Protein AF-A0A961HM55-F1 (afdb_monomer)

Nearest PDB structures (foldseek):
  9im6-assembly1_A  TM=5.031E-01  e=8.818E+00  Homo sapiens

Sequence (110 aa):
MLDRLAGEAIHERSFAVLVLTSLVAAGDTDRGAFERVAHWYPHEHDVQAYDAQLGWLHAVPHGADHLGTAAAAGLASPEEVLGILARRIAAPAEMWQQLEEARIGVAILE

pLDDT: mean 94.03, std 5.42, range [67.81, 98.38]

Mean predicted aligned error: 2.86 Å

Structure (mmCIF, N/CA/C/O backbone):
data_AF-A0A961HM55-F1
#
_entry.id   AF-A0A961HM55-F1
#
loop_
_atom_site.group_PDB
_atom_site.id
_atom_site.type_symbol
_atom_site.label_atom_id
_atom_site.label_alt_id
_atom_site.label_comp_id
_atom_site.label_asym_id
_atom_site.label_entity_id
_atom_site.label_seq_id
_atom_site.pdbx_PDB_ins_code
_atom_site.Cartn_x
_atom_site.Cartn_y
_atom_site.Cartn_z
_atom_site.occupancy
_atom_site.B_iso_or_equiv
_atom_site.auth_seq_id
_atom_site.auth_comp_id
_atom_site.auth_asym_id
_atom_site.auth_atom_id
_atom_site.pdbx_PDB_model_num
ATOM 1 N N . MET A 1 1 ? -11.461 -10.181 -5.155 1.00 85.12 1 MET A N 1
ATOM 2 C CA . MET A 1 1 ? -10.294 -9.270 -5.189 1.00 85.12 1 MET A CA 1
ATOM 3 C C . MET A 1 1 ? -9.049 -9.950 -4.661 1.00 85.12 1 MET A C 1
ATOM 5 O O . MET A 1 1 ? -8.069 -9.962 -5.381 1.00 85.12 1 MET A O 1
ATOM 9 N N . LEU A 1 2 ? -9.091 -10.595 -3.493 1.00 90.38 2 LEU A N 1
ATOM 10 C CA . LEU A 1 2 ? -7.916 -11.262 -2.914 1.00 90.38 2 LEU A CA 1
ATOM 11 C C . LEU A 1 2 ? -7.231 -12.290 -3.827 1.00 90.38 2 LEU A C 1
ATOM 13 O O . LEU A 1 2 ? -6.008 -12.331 -3.849 1.00 90.38 2 LEU A O 1
ATOM 17 N N . ASP A 1 3 ? -7.974 -13.060 -4.625 1.00 93.44 3 ASP A N 1
ATOM 18 C CA . ASP A 1 3 ? -7.365 -14.032 -5.552 1.00 93.44 3 ASP A CA 1
ATOM 19 C C . ASP A 1 3 ? -6.497 -13.367 -6.632 1.00 93.44 3 ASP A C 1
ATOM 21 O O . ASP A 1 3 ? -5.566 -13.979 -7.146 1.00 93.44 3 ASP A O 1
ATOM 25 N N . ARG A 1 4 ? -6.751 -12.086 -6.942 1.00 94.94 4 ARG A N 1
ATOM 26 C CA . ARG A 1 4 ? -5.949 -11.317 -7.903 1.00 94.94 4 ARG A CA 1
ATOM 27 C C . ARG A 1 4 ? -4.548 -11.016 -7.397 1.00 94.94 4 ARG A C 1
ATOM 29 O O . ARG A 1 4 ? -3.682 -10.790 -8.226 1.00 94.94 4 ARG A O 1
ATOM 36 N N . LEU A 1 5 ? -4.296 -11.084 -6.085 1.00 92.56 5 LEU A N 1
ATOM 37 C CA . LEU A 1 5 ? -2.941 -10.985 -5.525 1.00 92.56 5 LEU A CA 1
ATOM 38 C C . LEU A 1 5 ? -2.039 -12.152 -5.961 1.00 92.56 5 LEU A C 1
ATOM 40 O O . LEU A 1 5 ? -0.823 -12.034 -5.879 1.00 92.56 5 LEU A O 1
ATOM 44 N N . ALA A 1 6 ? -2.622 -13.254 -6.445 1.00 92.19 6 ALA A N 1
ATOM 45 C CA . ALA A 1 6 ? -1.902 -14.374 -7.048 1.00 92.19 6 ALA A CA 1
ATOM 46 C C . ALA A 1 6 ? -1.891 -14.328 -8.591 1.00 92.19 6 ALA A C 1
ATOM 48 O O . ALA A 1 6 ? -1.447 -15.286 -9.221 1.00 92.19 6 ALA A O 1
ATOM 49 N N . GLY A 1 7 ? -2.402 -13.254 -9.207 1.00 92.69 7 GLY A N 1
ATOM 50 C CA . GLY A 1 7 ? -2.385 -13.077 -10.660 1.00 92.69 7 GLY A CA 1
ATOM 51 C C . GLY A 1 7 ? -0.962 -12.914 -11.192 1.00 92.69 7 GLY A C 1
ATOM 52 O O . GLY A 1 7 ? -0.090 -12.413 -10.483 1.00 92.69 7 GLY A O 1
ATOM 53 N N . GLU A 1 8 ? -0.719 -13.317 -12.441 1.00 93.06 8 GLU A N 1
ATOM 54 C CA . GLU A 1 8 ? 0.616 -13.258 -13.060 1.00 93.06 8 GLU A CA 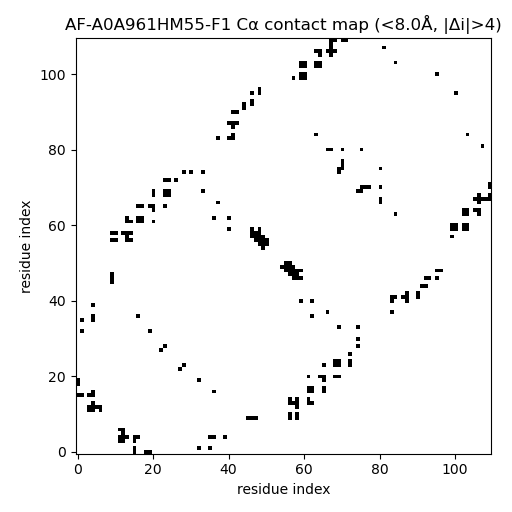1
ATOM 55 C C . GLU A 1 8 ? 1.052 -11.824 -13.377 1.00 93.06 8 GLU A C 1
ATOM 57 O O . GLU A 1 8 ? 2.212 -11.463 -13.174 1.00 93.06 8 GLU A O 1
ATOM 62 N N . ALA A 1 9 ? 0.120 -10.979 -13.819 1.00 94.31 9 ALA A N 1
ATOM 63 C CA . ALA A 1 9 ? 0.419 -9.612 -14.219 1.00 94.31 9 ALA A CA 1
ATOM 64 C C . ALA A 1 9 ? 0.323 -8.631 -13.042 1.00 94.31 9 ALA A C 1
ATOM 66 O O . ALA A 1 9 ? -0.639 -8.650 -12.269 1.00 94.31 9 ALA A O 1
ATOM 67 N N . ILE A 1 10 ? 1.285 -7.711 -12.944 1.00 94.19 10 ILE A N 1
ATOM 68 C CA . ILE A 1 10 ? 1.348 -6.735 -11.850 1.00 94.19 10 ILE A CA 1
ATOM 69 C C . ILE A 1 10 ? 0.122 -5.823 -11.766 1.00 94.19 10 ILE A C 1
ATOM 71 O O . ILE A 1 10 ? -0.312 -5.487 -10.667 1.00 94.19 10 ILE A O 1
ATOM 75 N N . HIS A 1 11 ? -0.507 -5.473 -12.891 1.00 95.25 11 HIS A N 1
ATOM 76 C CA . HIS A 1 11 ? -1.717 -4.650 -12.871 1.00 95.25 11 HIS A CA 1
ATOM 77 C C . HIS A 1 11 ? -2.875 -5.340 -12.128 1.00 95.25 11 HIS A C 1
ATOM 79 O O . HIS A 1 11 ? -3.646 -4.666 -11.449 1.00 95.25 11 HIS A O 1
ATOM 85 N N . GLU A 1 12 ? -2.982 -6.675 -12.188 1.00 96.38 12 GLU A N 1
ATOM 86 C CA . GLU A 1 12 ? -4.013 -7.411 -11.449 1.00 96.38 12 GLU A CA 1
ATOM 87 C C . GLU A 1 12 ? -3.806 -7.284 -9.941 1.00 96.38 12 GLU A C 1
ATOM 89 O O . GLU A 1 12 ? -4.754 -6.998 -9.205 1.00 96.38 12 GLU A O 1
ATOM 94 N N . ARG A 1 13 ? -2.559 -7.464 -9.492 1.00 96.62 13 ARG A N 1
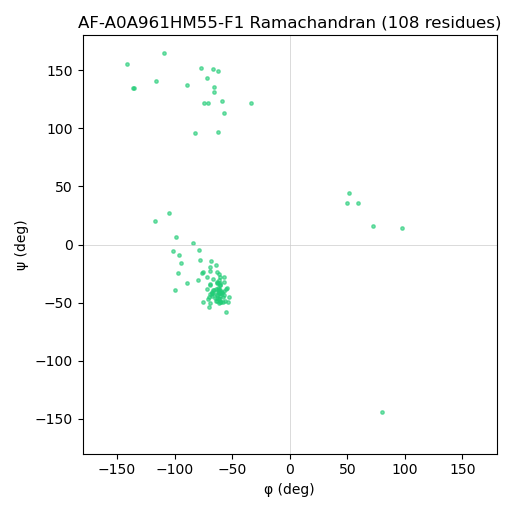ATOM 95 C CA . ARG A 1 13 ? -2.188 -7.393 -8.075 1.00 96.62 13 ARG A CA 1
ATOM 96 C C . ARG A 1 13 ? -2.307 -5.962 -7.560 1.00 96.62 13 ARG A C 1
ATOM 98 O O . ARG A 1 13 ? -2.998 -5.719 -6.575 1.00 96.62 13 ARG A O 1
ATOM 105 N N . SER A 1 14 ? -1.718 -5.009 -8.279 1.00 95.75 14 SER A N 1
ATOM 106 C CA . SER A 1 14 ? -1.714 -3.592 -7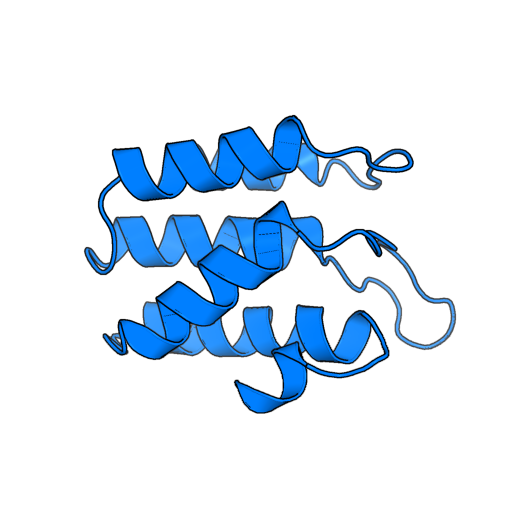.919 1.00 95.75 14 SER A CA 1
ATOM 107 C C . SER A 1 14 ? -3.126 -3.002 -7.829 1.00 95.75 14 SER A C 1
ATOM 109 O O . SER A 1 14 ? -3.488 -2.396 -6.819 1.00 95.75 14 SER A O 1
ATOM 111 N N . PHE A 1 15 ? -3.973 -3.216 -8.843 1.00 96.69 15 PHE A N 1
ATOM 112 C CA . PHE A 1 15 ? -5.334 -2.671 -8.826 1.00 96.69 15 PHE A CA 1
ATOM 113 C C . PHE A 1 15 ? -6.245 -3.384 -7.827 1.00 96.69 15 PHE A C 1
ATOM 115 O O . PHE A 1 15 ? -7.156 -2.760 -7.282 1.00 96.69 15 PHE A O 1
ATOM 122 N N . ALA A 1 16 ? -5.996 -4.661 -7.520 1.00 97.50 16 ALA A N 1
ATOM 123 C CA . ALA A 1 16 ? -6.693 -5.319 -6.422 1.00 97.50 16 ALA A CA 1
ATOM 124 C C . ALA A 1 16 ? -6.404 -4.627 -5.084 1.00 97.50 16 ALA A C 1
ATOM 126 O O . ALA A 1 16 ? -7.337 -4.411 -4.312 1.00 97.50 16 ALA A O 1
ATOM 127 N N . VAL A 1 17 ? -5.153 -4.231 -4.830 1.00 97.81 17 VAL A N 1
ATOM 128 C CA . VAL A 1 17 ? -4.786 -3.507 -3.605 1.00 97.81 17 VAL A CA 1
ATOM 129 C C . VAL A 1 17 ? -5.465 -2.144 -3.530 1.00 97.81 17 VAL A C 1
ATOM 131 O O . VAL A 1 17 ? -6.031 -1.833 -2.489 1.00 97.81 17 VAL A O 1
ATOM 134 N N . LEU A 1 18 ? -5.527 -1.384 -4.627 1.00 97.38 18 LEU A N 1
ATOM 135 C CA . LEU A 1 18 ? -6.278 -0.120 -4.677 1.00 97.38 18 LEU A CA 1
ATOM 136 C C . LEU A 1 18 ? -7.743 -0.287 -4.222 1.00 97.38 18 LEU A C 1
ATOM 138 O O . LEU A 1 18 ? -8.263 0.501 -3.425 1.00 97.38 18 LEU A O 1
ATOM 142 N N . VAL A 1 19 ? -8.414 -1.339 -4.703 1.00 97.69 19 VAL A N 1
ATOM 143 C CA . VAL A 1 19 ? -9.797 -1.643 -4.306 1.00 97.69 19 VAL A CA 1
ATOM 144 C C . VAL A 1 19 ? -9.869 -2.068 -2.837 1.00 97.69 19 VAL A C 1
ATOM 146 O O . VAL A 1 19 ? -10.752 -1.604 -2.121 1.00 97.69 19 VAL A O 1
ATOM 149 N N . LEU A 1 20 ? -8.941 -2.904 -2.360 1.00 98.12 20 LEU A N 1
ATOM 150 C CA . LEU A 1 20 ? -8.890 -3.331 -0.955 1.00 98.12 20 LEU A CA 1
ATOM 151 C C . LEU A 1 20 ? -8.659 -2.147 -0.003 1.00 98.12 20 LEU A C 1
ATOM 153 O O . LEU A 1 20 ? -9.305 -2.076 1.037 1.00 98.12 20 LEU A O 1
ATOM 157 N N . THR A 1 21 ? -7.813 -1.181 -0.368 1.00 98.31 21 THR 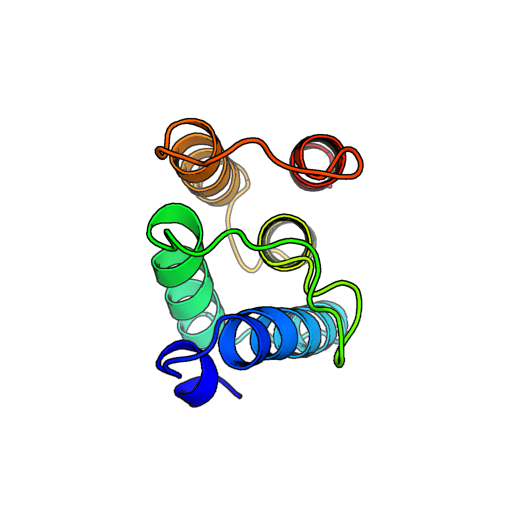A N 1
ATOM 158 C CA . THR A 1 21 ? -7.627 0.069 0.390 1.00 98.31 21 THR A CA 1
ATOM 159 C C . THR A 1 21 ? -8.934 0.841 0.525 1.00 98.31 21 THR A C 1
ATOM 161 O O . THR A 1 21 ? -9.266 1.307 1.611 1.00 98.31 21 THR A O 1
ATOM 164 N N . SER A 1 22 ? -9.723 0.910 -0.551 1.00 98.25 22 SER A N 1
ATOM 165 C CA . SER A 1 22 ? -11.036 1.568 -0.523 1.00 98.25 22 SER A CA 1
ATOM 166 C C . SER A 1 22 ? -12.015 0.877 0.437 1.00 98.25 22 SER A C 1
ATOM 168 O O . SER A 1 22 ? -12.838 1.549 1.054 1.00 98.25 22 SER A O 1
ATOM 170 N N . LEU A 1 23 ? -11.926 -0.450 0.589 1.00 98.12 23 LEU A N 1
ATOM 171 C CA . LEU A 1 23 ? -12.745 -1.202 1.545 1.00 98.12 23 LEU A CA 1
ATOM 172 C C . LEU A 1 23 ? -12.330 -0.920 2.992 1.00 98.12 23 LEU A C 1
ATOM 174 O O . LEU A 1 23 ? -13.195 -0.629 3.816 1.00 98.12 23 LEU A O 1
ATOM 178 N N . VAL A 1 24 ? -11.027 -0.925 3.292 1.00 98.12 24 VAL A N 1
ATOM 179 C CA . VAL A 1 24 ? -10.523 -0.577 4.635 1.00 98.12 24 VAL A CA 1
ATOM 180 C C . VAL A 1 24 ? -10.919 0.855 5.000 1.00 98.12 24 VAL A C 1
ATOM 182 O O . VAL A 1 24 ? -11.451 1.088 6.083 1.00 98.12 24 VAL A O 1
ATOM 185 N N . ALA A 1 25 ? -10.771 1.806 4.071 1.00 97.62 25 ALA A N 1
ATOM 186 C CA . ALA A 1 25 ? -11.212 3.189 4.266 1.00 97.62 25 ALA A CA 1
ATOM 187 C C . ALA A 1 25 ? -12.730 3.310 4.516 1.00 97.62 25 ALA A C 1
ATOM 189 O O . ALA A 1 25 ? -13.177 4.234 5.193 1.00 97.62 25 ALA A O 1
ATOM 190 N N . ALA A 1 26 ? -13.530 2.372 3.998 1.00 98.00 26 ALA A N 1
ATOM 191 C CA . ALA A 1 26 ? -14.968 2.284 4.246 1.00 98.00 26 ALA A CA 1
ATOM 192 C C . ALA A 1 26 ? -15.332 1.546 5.554 1.00 98.00 26 ALA A C 1
ATOM 194 O O . ALA A 1 26 ? -16.518 1.411 5.861 1.00 98.00 26 ALA A O 1
ATOM 195 N N . GLY A 1 27 ? -14.343 1.092 6.331 1.00 97.56 27 GLY A N 1
ATOM 196 C CA . GLY A 1 27 ? -14.527 0.423 7.621 1.00 97.56 27 GLY A CA 1
ATOM 197 C C . GLY A 1 27 ? -14.482 -1.105 7.569 1.00 97.56 27 GLY A C 1
ATOM 198 O O . GLY A 1 27 ? -14.898 -1.749 8.534 1.00 97.56 27 GLY A O 1
ATOM 199 N N . ASP A 1 28 ? -14.008 -1.702 6.472 1.00 97.38 28 ASP A N 1
ATOM 200 C CA . ASP A 1 28 ? -13.728 -3.139 6.437 1.00 97.38 28 ASP A CA 1
ATOM 201 C C . ASP A 1 28 ? -12.571 -3.479 7.393 1.00 97.38 28 ASP A C 1
ATOM 203 O O . ASP A 1 28 ? -11.523 -2.832 7.389 1.00 97.38 28 ASP A O 1
ATOM 207 N N . THR A 1 29 ? -12.777 -4.498 8.226 1.00 96.06 29 THR A N 1
ATOM 208 C CA . THR A 1 29 ? -11.829 -4.946 9.257 1.00 96.06 29 THR A CA 1
ATOM 209 C C . THR A 1 29 ? -11.336 -6.374 9.018 1.00 96.06 29 THR A C 1
ATOM 211 O O . THR A 1 29 ? -10.841 -7.024 9.941 1.00 96.06 29 THR A O 1
ATOM 214 N N . ASP A 1 30 ? -11.447 -6.888 7.786 1.00 97.19 30 ASP A N 1
ATOM 215 C CA . ASP A 1 30 ? -10.895 -8.195 7.418 1.00 97.19 30 ASP A CA 1
ATOM 216 C C . ASP A 1 30 ? -9.360 -8.226 7.559 1.00 97.19 30 ASP A C 1
ATOM 218 O O . ASP A 1 30 ? -8.586 -7.858 6.670 1.00 97.19 30 ASP A O 1
ATOM 222 N N . ARG A 1 31 ? -8.909 -8.737 8.705 1.00 96.81 31 ARG A N 1
ATOM 223 C CA . ARG A 1 31 ? -7.493 -8.925 9.018 1.00 96.81 31 ARG A CA 1
ATOM 224 C C . ARG A 1 31 ? -6.805 -9.923 8.081 1.00 96.81 31 ARG A C 1
ATOM 226 O O . ARG A 1 31 ? -5.632 -9.743 7.765 1.00 96.81 31 ARG A O 1
ATOM 233 N N . GLY A 1 32 ? -7.517 -10.940 7.599 1.00 97.69 32 GLY A N 1
ATOM 234 C CA . GLY A 1 32 ? -6.962 -11.919 6.665 1.00 97.69 32 GLY A CA 1
ATOM 235 C C . GLY A 1 32 ? -6.699 -11.312 5.286 1.00 97.69 32 GLY A C 1
ATOM 236 O O . GLY A 1 32 ? -5.712 -11.658 4.632 1.00 97.69 32 GLY A O 1
ATOM 237 N N . ALA A 1 33 ? -7.541 -10.370 4.854 1.00 97.12 33 ALA A N 1
ATOM 238 C CA . ALA A 1 33 ? -7.299 -9.576 3.654 1.00 97.12 33 ALA A CA 1
ATOM 239 C C . ALA A 1 33 ? -6.031 -8.719 3.793 1.00 97.12 33 ALA A C 1
ATOM 241 O O . ALA A 1 33 ? -5.164 -8.774 2.916 1.00 97.12 33 ALA A O 1
ATOM 242 N N . PHE A 1 34 ? -5.889 -8.003 4.916 1.00 98.12 34 PHE A N 1
ATOM 243 C CA . PHE A 1 34 ? -4.685 -7.225 5.230 1.00 98.12 34 PHE A CA 1
ATOM 244 C C . PHE A 1 34 ? -3.421 -8.093 5.203 1.00 98.12 34 PHE A C 1
ATOM 246 O O . PHE A 1 34 ? -2.450 -7.742 4.539 1.00 98.12 34 PHE A O 1
ATOM 253 N N . GLU A 1 35 ? -3.432 -9.257 5.856 1.00 98.31 35 GLU A N 1
ATOM 254 C CA . GLU A 1 35 ? -2.260 -10.141 5.936 1.00 98.31 35 GLU A CA 1
ATOM 255 C C . GLU A 1 35 ? -1.788 -10.626 4.561 1.00 98.31 35 GLU A C 1
ATOM 257 O O . GLU A 1 35 ? -0.585 -10.741 4.319 1.00 98.31 35 GLU A O 1
ATOM 262 N N . ARG A 1 36 ? -2.712 -10.849 3.620 1.00 97.88 36 ARG A N 1
ATOM 263 C CA . ARG A 1 36 ? -2.356 -11.197 2.237 1.00 97.88 36 ARG A CA 1
ATOM 264 C C . ARG A 1 36 ? -1.670 -10.041 1.514 1.00 97.88 36 ARG A C 1
ATOM 266 O O . ARG A 1 36 ? -0.683 -10.278 0.819 1.00 97.88 36 ARG A O 1
ATOM 273 N N . VAL A 1 37 ? -2.145 -8.806 1.693 1.00 98.00 37 VAL A N 1
ATOM 274 C CA . VAL A 1 37 ? -1.493 -7.616 1.117 1.00 98.00 37 VAL A CA 1
ATOM 275 C C . VAL A 1 37 ? -0.134 -7.372 1.778 1.00 98.00 37 VAL A C 1
ATOM 277 O O . VAL A 1 37 ? 0.857 -7.163 1.081 1.00 98.00 37 VAL A O 1
ATOM 280 N N . ALA A 1 38 ? -0.058 -7.478 3.105 1.00 97.75 38 ALA A N 1
ATOM 281 C CA . ALA A 1 38 ? 1.165 -7.339 3.893 1.00 97.75 38 ALA A CA 1
ATOM 282 C C . ALA A 1 38 ? 2.225 -8.397 3.549 1.00 97.75 38 ALA A C 1
ATOM 284 O O . ALA A 1 38 ? 3.423 -8.128 3.650 1.00 97.75 38 ALA A O 1
ATOM 285 N N . HIS A 1 39 ? 1.798 -9.592 3.135 1.00 96.94 39 HIS A N 1
ATOM 286 C CA . HIS A 1 39 ? 2.686 -10.620 2.609 1.00 96.94 39 HIS A CA 1
ATOM 287 C C . HIS A 1 39 ? 3.145 -10.299 1.184 1.00 96.94 39 HIS A C 1
ATOM 289 O O . HIS A 1 39 ? 4.344 -10.331 0.918 1.00 96.94 39 HIS A O 1
ATOM 295 N N . TRP A 1 40 ? 2.217 -9.965 0.284 1.00 96.31 40 TRP A N 1
ATOM 296 C CA . TRP A 1 40 ? 2.517 -9.643 -1.113 1.00 96.31 40 TRP A CA 1
ATOM 297 C C . TRP A 1 40 ? 3.490 -8.468 -1.238 1.00 96.31 40 TRP A C 1
ATOM 299 O O . TRP A 1 40 ? 4.507 -8.574 -1.920 1.00 96.31 40 TRP A O 1
ATOM 309 N N . TYR A 1 41 ? 3.210 -7.366 -0.542 1.00 96.00 41 TYR A N 1
ATOM 310 C CA . TYR A 1 41 ? 3.878 -6.094 -0.776 1.00 96.00 41 TYR A CA 1
ATOM 311 C C . TYR A 1 41 ? 5.410 -6.172 -0.670 1.00 96.00 41 TYR A C 1
ATOM 313 O O . TYR A 1 41 ? 6.067 -5.907 -1.663 1.00 96.00 41 TYR A O 1
ATOM 321 N N . PRO A 1 42 ? 6.045 -6.588 0.437 1.00 95.50 42 PRO A N 1
ATOM 322 C CA . PRO A 1 42 ? 7.507 -6.622 0.505 1.00 95.50 42 PRO A CA 1
ATOM 323 C C . PRO A 1 42 ? 8.160 -7.687 -0.399 1.00 95.50 42 PRO A C 1
ATOM 325 O O . PRO A 1 42 ? 9.369 -7.618 -0.599 1.00 95.50 42 PRO A O 1
ATOM 328 N N . HIS A 1 43 ? 7.401 -8.660 -0.924 1.00 94.12 43 HIS A N 1
ATOM 329 C CA . HIS A 1 43 ? 7.911 -9.750 -1.773 1.00 94.12 43 HIS A CA 1
ATOM 330 C C . HIS A 1 43 ? 7.646 -9.542 -3.270 1.00 94.12 43 HIS A C 1
ATOM 332 O O . HIS A 1 43 ? 8.092 -10.340 -4.089 1.00 94.12 43 HIS A O 1
ATOM 338 N N . GLU A 1 44 ? 6.913 -8.498 -3.644 1.00 93.25 44 GLU A N 1
ATOM 339 C CA . GLU A 1 44 ? 6.658 -8.182 -5.044 1.00 93.25 44 GLU A CA 1
ATOM 340 C C . GLU A 1 44 ? 7.932 -7.660 -5.715 1.00 93.25 44 GLU A C 1
ATOM 342 O O . GLU A 1 44 ? 8.477 -6.634 -5.303 1.00 93.25 44 GLU A O 1
ATOM 347 N N . HIS A 1 45 ? 8.372 -8.337 -6.771 1.00 90.31 45 HIS A N 1
ATOM 348 C CA . HIS A 1 45 ? 9.557 -7.963 -7.542 1.00 90.31 45 HIS A CA 1
ATOM 349 C C . HIS A 1 45 ? 9.216 -7.163 -8.802 1.00 90.31 45 HIS A C 1
ATOM 351 O O . HIS A 1 45 ? 10.051 -6.402 -9.286 1.00 90.31 45 HIS A O 1
ATOM 357 N N . ASP A 1 46 ? 8.000 -7.317 -9.321 1.00 91.00 46 ASP A N 1
ATOM 358 C CA . ASP A 1 46 ? 7.498 -6.530 -10.435 1.00 91.00 46 ASP A CA 1
ATOM 359 C C . ASP A 1 46 ? 6.980 -5.188 -9.908 1.00 91.00 46 ASP A C 1
ATOM 361 O O . ASP A 1 46 ? 5.866 -5.060 -9.400 1.00 91.00 46 ASP A O 1
ATOM 365 N N . VAL A 1 47 ? 7.848 -4.183 -9.981 1.00 87.88 47 VAL A N 1
ATOM 366 C CA . VAL A 1 47 ? 7.561 -2.803 -9.571 1.00 87.88 47 VAL A CA 1
ATOM 367 C C . VAL A 1 47 ? 7.342 -1.893 -10.780 1.00 87.88 47 VAL A C 1
ATOM 369 O O . VAL A 1 47 ? 7.586 -0.691 -10.705 1.00 87.88 47 VAL A O 1
ATOM 372 N N . GLN A 1 48 ? 6.894 -2.447 -11.914 1.00 88.00 48 GLN A N 1
ATOM 373 C CA . GLN A 1 48 ? 6.605 -1.658 -13.106 1.00 88.00 48 GLN A CA 1
ATOM 374 C C . GLN A 1 48 ? 5.564 -0.571 -12.790 1.00 88.00 48 GLN A C 1
ATOM 376 O O . GLN A 1 48 ? 4.398 -0.849 -12.512 1.00 88.00 48 GLN A O 1
ATOM 381 N N . ALA A 1 49 ? 5.991 0.690 -12.858 1.00 86.94 49 ALA A N 1
ATOM 382 C CA . ALA A 1 49 ? 5.138 1.831 -12.539 1.00 86.94 49 ALA A CA 1
ATOM 383 C C . ALA A 1 49 ? 4.184 2.198 -13.687 1.00 86.94 49 ALA A C 1
ATOM 385 O O . ALA A 1 49 ? 3.082 2.680 -13.430 1.00 86.94 49 ALA A O 1
ATOM 386 N N . TYR A 1 50 ? 4.581 1.964 -14.943 1.00 91.00 50 TYR A N 1
ATOM 387 C CA . TYR A 1 50 ? 3.832 2.370 -16.134 1.00 91.00 50 TYR A CA 1
ATOM 388 C C . TYR A 1 50 ? 3.758 1.255 -17.177 1.00 91.00 50 TYR A C 1
ATOM 390 O O . TYR A 1 50 ? 4.769 0.650 -17.532 1.00 91.00 50 TYR A O 1
ATOM 398 N N . ASP A 1 51 ? 2.566 1.049 -17.719 1.00 92.81 51 ASP A N 1
ATOM 399 C CA . ASP A 1 51 ? 2.283 0.222 -18.883 1.00 92.81 51 ASP A CA 1
ATOM 400 C C . ASP A 1 51 ? 1.732 1.091 -20.024 1.00 92.81 51 ASP A C 1
ATOM 402 O O . ASP A 1 51 ? 0.941 2.009 -19.810 1.00 92.81 51 ASP A O 1
ATOM 406 N N . ALA A 1 52 ? 2.138 0.809 -21.261 1.00 93.75 52 ALA A N 1
ATOM 407 C CA . ALA A 1 52 ? 1.786 1.644 -22.411 1.00 93.75 52 ALA A CA 1
ATOM 408 C C . ALA A 1 52 ? 0.295 1.587 -22.796 1.00 93.75 52 ALA A C 1
ATOM 410 O O . ALA A 1 52 ? -0.197 2.501 -23.457 1.00 93.75 52 ALA A O 1
ATOM 411 N N . GLN A 1 53 ? -0.419 0.523 -22.422 1.00 95.56 53 GLN A N 1
ATOM 412 C CA . GLN A 1 53 ? -1.844 0.350 -22.708 1.00 95.56 53 GLN A CA 1
ATOM 413 C C . GLN A 1 53 ? -2.714 0.719 -21.505 1.00 95.56 53 GLN A C 1
ATOM 415 O O . GLN A 1 53 ? -3.774 1.319 -21.677 1.00 95.56 53 GLN A O 1
ATOM 420 N N . LEU A 1 54 ? -2.271 0.361 -20.300 1.00 94.81 54 LEU A N 1
ATOM 421 C CA . LEU A 1 54 ? -3.027 0.523 -19.057 1.00 94.81 54 LEU A CA 1
ATOM 422 C C . LEU A 1 54 ? -2.692 1.821 -18.312 1.00 94.81 54 LEU A C 1
ATOM 424 O O . LEU A 1 54 ? -3.460 2.252 -17.454 1.00 94.81 54 LEU A O 1
ATOM 428 N N . GLY A 1 55 ? -1.579 2.470 -18.650 1.00 93.12 55 GLY A N 1
ATOM 429 C CA . GLY A 1 55 ? -1.102 3.667 -17.976 1.00 93.12 55 GLY A CA 1
ATOM 430 C C . GLY A 1 55 ? -0.371 3.347 -16.675 1.00 93.12 55 GLY A C 1
ATOM 431 O O . GLY A 1 55 ? 0.367 2.369 -16.578 1.00 93.12 55 GLY A O 1
ATOM 432 N N . TRP A 1 56 ? -0.540 4.203 -15.670 1.00 92.69 56 TRP A N 1
ATOM 433 C CA . TRP A 1 56 ? 0.156 4.044 -14.398 1.00 92.69 56 TRP A CA 1
ATOM 434 C C . TRP A 1 56 ? -0.434 2.906 -13.566 1.00 92.69 56 TRP A C 1
ATOM 436 O O . TRP A 1 56 ? -1.615 2.912 -13.220 1.00 92.69 56 TRP A O 1
ATOM 446 N N . LEU A 1 57 ? 0.412 1.936 -13.234 1.00 93.81 57 LEU A N 1
ATOM 447 C CA . LEU A 1 57 ? 0.050 0.762 -12.451 1.00 93.81 57 LEU A CA 1
ATOM 448 C C . LEU A 1 57 ? 0.228 0.998 -10.955 1.00 93.81 57 LEU A C 1
ATOM 450 O O . LEU A 1 57 ? -0.540 0.441 -10.177 1.00 93.81 57 LEU A O 1
ATOM 454 N N . HIS A 1 58 ? 1.218 1.805 -10.560 1.00 92.50 58 HIS A N 1
ATOM 455 C CA . HIS A 1 58 ? 1.431 2.256 -9.180 1.00 92.50 58 HIS A CA 1
ATOM 456 C C . HIS A 1 58 ? 1.460 1.138 -8.125 1.00 92.50 58 HIS A C 1
ATOM 458 O O . HIS A 1 58 ? 0.887 1.262 -7.041 1.00 92.50 58 HIS A O 1
ATOM 464 N N . ALA A 1 59 ? 2.166 0.044 -8.421 1.00 92.69 59 ALA A N 1
ATOM 465 C CA . ALA A 1 59 ? 2.289 -1.092 -7.507 1.00 92.69 59 ALA A CA 1
ATOM 466 C C . ALA A 1 59 ? 2.865 -0.706 -6.135 1.00 92.69 59 ALA A C 1
ATOM 468 O O . ALA A 1 59 ? 2.393 -1.191 -5.103 1.00 92.69 59 ALA A O 1
ATOM 469 N N . VAL A 1 60 ? 3.864 0.183 -6.112 1.00 94.50 60 VAL A N 1
ATOM 470 C CA . VAL A 1 60 ? 4.462 0.675 -4.866 1.00 94.50 60 VAL A CA 1
ATOM 471 C C . VAL A 1 60 ? 3.482 1.592 -4.110 1.00 94.50 60 VAL A C 1
ATOM 473 O O . VAL A 1 60 ? 3.157 1.262 -2.967 1.00 94.50 60 VAL A O 1
ATOM 476 N N . PRO A 1 61 ? 2.918 2.662 -4.714 1.00 95.94 61 PRO A N 1
ATOM 477 C CA . PRO A 1 61 ? 1.921 3.504 -4.057 1.00 95.94 61 PRO A CA 1
ATOM 478 C C . PRO A 1 61 ? 0.722 2.757 -3.494 1.00 95.94 61 PRO A C 1
ATOM 480 O O . PRO A 1 61 ? 0.398 2.957 -2.331 1.00 95.94 61 PRO A O 1
ATOM 483 N N . HIS A 1 62 ? 0.078 1.877 -4.268 1.00 96.81 62 HIS A N 1
ATOM 484 C CA . HIS A 1 62 ? -1.145 1.222 -3.802 1.00 96.81 62 HIS A CA 1
ATOM 485 C C . HIS A 1 62 ? -0.896 0.373 -2.554 1.00 96.81 62 HIS A C 1
ATOM 487 O O . HIS A 1 62 ? -1.703 0.390 -1.627 1.00 96.81 62 HIS A O 1
ATOM 493 N N . GLY A 1 63 ? 0.235 -0.336 -2.498 1.00 96.75 63 GLY A N 1
ATOM 494 C CA . GLY A 1 63 ? 0.617 -1.085 -1.305 1.00 96.75 63 GLY A CA 1
ATOM 495 C C . GLY A 1 63 ? 0.965 -0.191 -0.116 1.00 96.75 63 GLY A C 1
ATOM 496 O O . GLY A 1 63 ? 0.534 -0.489 0.995 1.00 96.75 63 GLY A O 1
ATOM 497 N N . ALA A 1 64 ? 1.685 0.915 -0.331 1.00 97.44 64 ALA A N 1
ATOM 49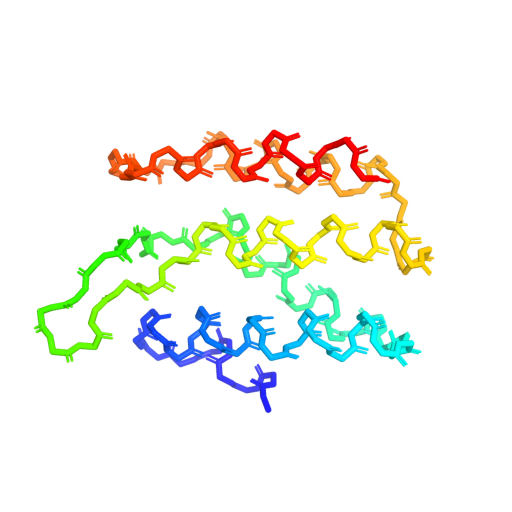8 C CA . ALA A 1 64 ? 1.970 1.882 0.730 1.00 97.44 64 ALA A CA 1
ATOM 499 C C . ALA A 1 64 ? 0.678 2.480 1.307 1.00 97.44 64 ALA A C 1
ATOM 501 O O . ALA A 1 64 ? 0.474 2.456 2.520 1.00 97.44 64 ALA A O 1
ATOM 502 N N . ASP A 1 65 ? -0.219 2.931 0.432 1.00 98.00 65 ASP A N 1
ATOM 503 C CA . ASP A 1 65 ? -1.503 3.526 0.796 1.00 98.00 65 ASP A CA 1
ATOM 504 C C . ASP A 1 65 ? -2.373 2.543 1.582 1.00 98.00 65 ASP A C 1
ATOM 506 O O . ASP A 1 65 ? -2.965 2.914 2.592 1.00 98.00 65 ASP A O 1
ATOM 510 N N . HIS A 1 66 ? -2.407 1.271 1.166 1.00 98.25 66 HIS A N 1
ATOM 511 C CA . HIS A 1 66 ? -3.128 0.230 1.895 1.00 98.25 66 HIS A CA 1
ATOM 512 C C . HIS A 1 66 ? -2.644 0.095 3.339 1.00 98.25 66 HIS A C 1
ATOM 514 O O . HIS A 1 66 ? -3.453 -0.008 4.259 1.00 98.25 66 HIS A O 1
ATOM 520 N N . LEU A 1 67 ? -1.324 0.093 3.540 1.00 98.38 67 LEU A N 1
ATOM 521 C CA . LEU A 1 67 ? -0.725 -0.066 4.860 1.00 98.38 67 LEU A CA 1
ATOM 522 C C . LEU A 1 67 ? -0.966 1.161 5.749 1.00 98.38 67 LEU A C 1
ATOM 524 O O . LEU A 1 67 ? -1.323 0.981 6.911 1.00 98.38 67 LEU A O 1
ATOM 528 N N . GLY A 1 68 ? -0.835 2.376 5.205 1.00 97.94 68 GLY A N 1
ATOM 529 C CA . GLY A 1 68 ? -1.169 3.613 5.924 1.00 97.94 68 GLY A CA 1
ATOM 530 C C . GLY A 1 68 ? -2.643 3.648 6.333 1.00 97.94 68 GLY A C 1
ATOM 531 O O . GLY A 1 68 ? -2.964 3.775 7.512 1.00 97.94 68 GLY A O 1
ATOM 532 N N . THR A 1 69 ? -3.544 3.359 5.388 1.00 97.94 69 THR A N 1
ATOM 533 C CA . THR A 1 69 ? -4.988 3.288 5.659 1.00 97.94 69 THR A CA 1
ATOM 534 C C . THR A 1 69 ? -5.324 2.217 6.706 1.00 97.94 69 THR A C 1
ATOM 536 O O . THR A 1 69 ? -6.168 2.445 7.571 1.00 97.94 69 THR A O 1
ATOM 539 N N . ALA A 1 70 ? -4.661 1.055 6.676 1.00 98.00 70 ALA A N 1
ATOM 540 C CA . ALA A 1 70 ? -4.856 0.004 7.675 1.00 98.00 70 ALA A CA 1
ATOM 541 C C . ALA A 1 70 ? -4.381 0.418 9.079 1.00 98.00 70 ALA A C 1
ATOM 543 O O . ALA A 1 70 ? -5.060 0.098 10.057 1.00 98.00 70 ALA A O 1
ATOM 544 N N . ALA A 1 71 ? -3.259 1.138 9.195 1.00 97.31 71 ALA A N 1
ATOM 545 C CA . ALA A 1 71 ? -2.809 1.702 10.470 1.00 97.31 71 ALA A CA 1
ATOM 546 C C . ALA A 1 71 ? -3.796 2.753 10.994 1.00 97.31 71 ALA A C 1
ATOM 548 O O . ALA A 1 71 ? -4.251 2.650 12.135 1.00 97.31 71 ALA A O 1
ATOM 549 N N . ALA A 1 72 ? -4.201 3.702 10.145 1.00 96.50 72 ALA A N 1
ATOM 550 C CA . ALA A 1 72 ? -5.149 4.757 10.496 1.00 96.50 72 ALA A CA 1
ATOM 551 C C . ALA A 1 72 ? -6.519 4.203 10.931 1.00 96.50 72 ALA A C 1
ATOM 553 O O . ALA A 1 72 ? -7.158 4.738 11.838 1.00 96.50 72 ALA A O 1
ATOM 554 N N . ALA A 1 73 ? -6.961 3.096 10.327 1.00 96.19 73 ALA A N 1
ATOM 555 C CA . ALA A 1 73 ? -8.191 2.394 10.696 1.00 96.19 73 ALA A CA 1
ATOM 556 C C . ALA A 1 73 ? -8.052 1.498 11.947 1.00 96.19 73 ALA A C 1
ATOM 558 O O . ALA A 1 73 ? -9.039 0.912 12.394 1.00 96.19 73 ALA A O 1
ATOM 559 N N . GLY A 1 74 ? -6.848 1.354 12.514 1.00 96.31 74 GLY A N 1
ATOM 560 C CA . GLY A 1 74 ? -6.575 0.468 13.650 1.00 96.31 74 GLY A CA 1
ATOM 561 C C . GLY A 1 74 ? -6.592 -1.029 13.309 1.00 96.31 74 GLY A C 1
ATOM 562 O O . GLY A 1 74 ? -6.664 -1.860 14.215 1.00 96.31 74 GLY A O 1
ATOM 563 N N . LEU A 1 75 ? -6.528 -1.390 12.023 1.00 97.44 75 LEU A N 1
ATOM 564 C CA . LEU A 1 75 ? -6.491 -2.779 11.547 1.00 97.44 75 LEU A CA 1
ATOM 565 C C . LEU A 1 75 ? -5.111 -3.431 11.752 1.00 97.44 75 LEU A C 1
ATOM 567 O O . LEU A 1 75 ? -5.001 -4.657 11.853 1.00 97.44 75 LEU A O 1
ATOM 571 N N . ALA A 1 76 ? -4.058 -2.616 11.830 1.00 97.56 76 ALA A N 1
ATOM 572 C CA . ALA A 1 76 ? -2.686 -3.022 12.116 1.00 97.56 76 ALA A CA 1
ATOM 573 C C . ALA A 1 76 ? -1.992 -2.000 13.022 1.00 97.56 76 ALA A C 1
ATOM 575 O O . ALA A 1 76 ? -2.379 -0.833 13.058 1.0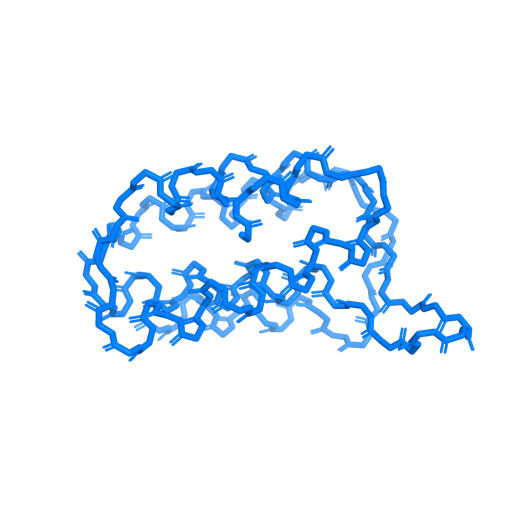0 97.56 76 ALA A O 1
ATOM 576 N N . SER A 1 77 ? -0.966 -2.433 13.762 1.00 97.31 77 SER A N 1
ATOM 577 C CA . SER A 1 77 ? -0.196 -1.500 14.590 1.00 97.31 77 SER A CA 1
ATOM 578 C C . SER A 1 77 ? 0.775 -0.678 13.728 1.00 97.31 77 SER A C 1
ATOM 580 O O . SER A 1 77 ? 1.257 -1.180 12.704 1.00 97.31 77 SER A O 1
ATOM 582 N N . PRO A 1 78 ? 1.128 0.554 14.140 1.00 96.19 78 PRO A N 1
ATOM 583 C CA . PRO A 1 78 ? 2.132 1.350 13.436 1.00 96.19 78 PRO A CA 1
ATOM 584 C C . PRO A 1 78 ? 3.479 0.628 13.283 1.00 96.19 78 PRO A C 1
ATOM 586 O O . PRO A 1 78 ? 4.114 0.713 12.236 1.00 96.19 78 PRO A O 1
ATOM 589 N N . GLU A 1 79 ? 3.916 -0.130 14.293 1.00 97.56 79 GLU A N 1
ATOM 590 C CA . GLU A 1 79 ? 5.169 -0.893 14.251 1.00 97.56 79 GLU A CA 1
ATOM 591 C C . GLU A 1 79 ? 5.124 -2.030 13.225 1.00 97.56 79 GLU A C 1
ATOM 593 O O . GLU A 1 79 ? 6.114 -2.282 12.531 1.00 97.56 79 GLU A O 1
ATOM 598 N N . GLU A 1 80 ? 3.980 -2.710 13.114 1.00 97.81 80 GLU A N 1
ATOM 599 C CA . GLU A 1 80 ? 3.760 -3.739 12.102 1.00 97.81 80 GLU A CA 1
ATOM 600 C C . GLU A 1 80 ? 3.868 -3.142 10.694 1.00 97.81 80 GLU A C 1
ATOM 602 O O . GLU 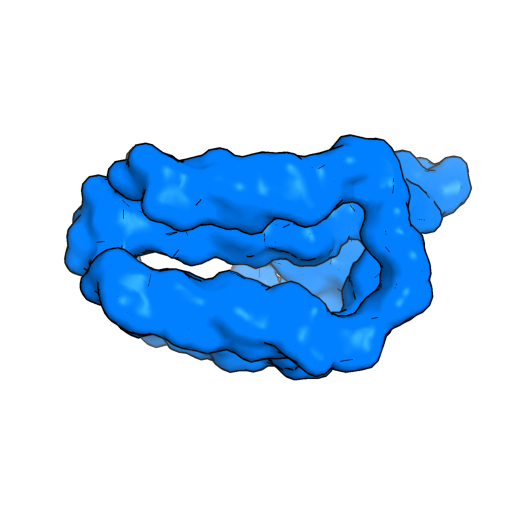A 1 80 ? 4.640 -3.640 9.865 1.00 97.81 80 GLU A O 1
ATOM 607 N N . VAL A 1 81 ? 3.149 -2.045 10.448 1.00 98.06 81 VAL A N 1
ATOM 608 C CA . VAL A 1 81 ? 3.152 -1.338 9.162 1.00 98.06 81 VAL A CA 1
ATOM 609 C C . VAL A 1 81 ? 4.544 -0.814 8.822 1.00 98.06 81 VAL A C 1
ATOM 611 O O . VAL A 1 81 ? 5.045 -1.085 7.727 1.00 98.06 81 VAL A O 1
ATOM 614 N N . LEU A 1 82 ? 5.225 -0.163 9.767 1.00 97.94 82 LEU A N 1
ATOM 615 C CA . LEU A 1 82 ? 6.584 0.337 9.569 1.00 97.94 82 LEU A CA 1
ATOM 616 C C . LEU A 1 82 ? 7.555 -0.796 9.216 1.00 97.94 82 LEU A C 1
ATOM 618 O O . LEU A 1 82 ? 8.385 -0.645 8.320 1.00 97.94 82 LEU A O 1
ATOM 622 N N . GLY A 1 83 ? 7.429 -1.955 9.868 1.00 98.25 83 GLY A N 1
ATOM 623 C CA . GLY A 1 83 ? 8.234 -3.132 9.554 1.00 98.25 83 GLY A CA 1
ATOM 624 C C . GLY A 1 83 ? 8.012 -3.653 8.130 1.00 98.25 83 GLY A C 1
ATOM 625 O O . GLY A 1 83 ? 8.964 -4.091 7.480 1.00 98.25 83 GLY A O 1
ATOM 626 N N . ILE A 1 84 ? 6.778 -3.601 7.622 1.00 98.38 84 ILE A N 1
ATOM 627 C CA . ILE A 1 84 ? 6.451 -4.006 6.247 1.00 98.38 84 ILE A CA 1
ATOM 628 C C . ILE A 1 84 ? 7.005 -2.990 5.238 1.00 98.38 84 ILE A C 1
ATOM 630 O O . ILE A 1 84 ? 7.673 -3.387 4.279 1.00 98.38 84 ILE A O 1
ATOM 634 N N . LEU A 1 85 ? 6.790 -1.692 5.471 1.00 97.31 85 LEU A N 1
ATOM 635 C CA . LEU A 1 85 ? 7.299 -0.614 4.616 1.00 97.31 85 LEU A CA 1
ATOM 636 C C . LEU A 1 85 ? 8.833 -0.627 4.548 1.00 97.31 85 LEU A C 1
ATOM 638 O O . LEU A 1 85 ? 9.406 -0.529 3.463 1.00 97.31 85 LEU A O 1
ATOM 642 N N . ALA A 1 86 ? 9.507 -0.844 5.680 1.00 96.94 86 ALA A N 1
ATOM 643 C CA . ALA A 1 86 ? 10.961 -0.972 5.733 1.00 96.94 86 ALA A CA 1
ATOM 644 C C . ALA A 1 86 ? 11.472 -2.157 4.899 1.00 96.94 86 ALA A C 1
ATOM 646 O O . ALA A 1 86 ? 12.464 -2.022 4.183 1.00 96.94 86 ALA A O 1
ATOM 647 N N . ARG A 1 87 ? 10.779 -3.307 4.931 1.00 96.88 87 ARG A N 1
ATOM 648 C CA . ARG A 1 87 ? 11.123 -4.458 4.079 1.00 96.88 87 ARG A CA 1
ATOM 649 C C . ARG A 1 87 ? 10.953 -4.149 2.593 1.00 96.88 87 ARG A C 1
ATOM 651 O O . ARG A 1 87 ? 11.807 -4.557 1.818 1.00 96.88 87 ARG A O 1
ATOM 658 N N . ARG A 1 88 ? 9.915 -3.400 2.200 1.00 94.94 88 ARG A N 1
ATOM 659 C CA . ARG A 1 88 ? 9.757 -2.932 0.812 1.00 94.94 88 ARG A CA 1
ATOM 660 C C . ARG A 1 88 ? 10.914 -2.029 0.385 1.00 94.94 88 ARG A C 1
ATOM 662 O O . ARG A 1 88 ? 11.441 -2.225 -0.702 1.00 94.94 88 ARG A O 1
ATOM 669 N N . ILE A 1 89 ? 11.302 -1.062 1.218 1.00 93.31 89 ILE A N 1
ATOM 670 C CA . ILE A 1 89 ? 12.423 -0.153 0.918 1.00 93.31 89 ILE A CA 1
ATOM 671 C C . ILE A 1 89 ? 13.736 -0.930 0.765 1.00 93.31 89 ILE A C 1
ATOM 673 O O . ILE A 1 89 ? 14.552 -0.605 -0.090 1.00 93.31 89 ILE A O 1
ATOM 677 N N . ALA A 1 90 ? 13.940 -1.957 1.590 1.00 93.00 90 ALA A N 1
ATOM 678 C CA . ALA A 1 90 ? 15.135 -2.792 1.543 1.00 93.00 90 ALA A CA 1
ATOM 679 C C . ALA A 1 90 ? 15.123 -3.838 0.410 1.00 93.00 90 ALA A C 1
ATOM 681 O O . ALA A 1 90 ? 16.161 -4.449 0.145 1.00 93.00 90 ALA A O 1
ATOM 682 N N . ALA A 1 91 ? 13.976 -4.085 -0.229 1.00 89.94 91 ALA A N 1
ATOM 683 C CA . ALA A 1 91 ? 13.861 -5.069 -1.295 1.00 89.94 91 ALA A CA 1
ATOM 684 C C . ALA A 1 91 ? 14.558 -4.568 -2.575 1.00 89.94 91 ALA A C 1
ATOM 686 O O . ALA A 1 91 ? 14.479 -3.379 -2.892 1.00 89.94 91 ALA A O 1
ATOM 687 N N . PRO A 1 92 ? 15.217 -5.454 -3.347 1.00 81.31 92 PRO A N 1
ATOM 688 C CA . PRO A 1 92 ? 15.760 -5.085 -4.646 1.00 81.31 92 PRO A CA 1
ATOM 689 C C . PRO A 1 92 ? 14.644 -4.578 -5.559 1.00 81.31 92 PRO A C 1
ATOM 691 O O . PRO A 1 92 ? 13.674 -5.292 -5.810 1.00 81.31 92 PRO A O 1
ATOM 694 N N . ALA A 1 93 ? 14.803 -3.362 -6.064 1.00 73.56 93 ALA A N 1
ATOM 695 C CA . ALA A 1 93 ? 13.895 -2.765 -7.024 1.00 73.56 93 ALA A CA 1
ATOM 696 C C . ALA A 1 93 ? 14.709 -2.088 -8.124 1.00 73.56 93 ALA A C 1
ATOM 698 O O . ALA A 1 93 ? 15.675 -1.370 -7.849 1.00 73.56 93 ALA A O 1
ATOM 699 N N . GLU A 1 94 ? 14.308 -2.306 -9.374 1.00 67.81 94 GLU A N 1
ATOM 700 C CA . GLU A 1 94 ? 14.685 -1.383 -10.435 1.00 67.81 94 GLU A CA 1
ATOM 701 C C . GLU A 1 94 ? 13.999 -0.041 -10.137 1.00 67.81 94 GLU A C 1
ATOM 703 O O . GLU A 1 94 ? 12.859 -0.005 -9.678 1.00 67.81 94 GLU A O 1
ATOM 708 N N . MET A 1 95 ? 14.756 1.045 -10.283 1.00 73.81 95 MET A N 1
ATOM 709 C CA . MET A 1 95 ? 14.428 2.407 -9.848 1.00 73.81 95 MET A CA 1
ATOM 710 C C . MET A 1 95 ? 12.933 2.762 -9.923 1.00 73.81 95 MET A C 1
ATOM 712 O O . MET A 1 95 ? 12.337 2.742 -11.001 1.00 73.81 95 MET A O 1
ATOM 716 N N . TRP A 1 96 ? 12.356 3.147 -8.781 1.00 83.62 96 TRP A N 1
ATOM 717 C CA . TRP A 1 96 ? 10.984 3.646 -8.704 1.00 83.62 96 TRP A CA 1
ATOM 718 C C . TRP A 1 96 ? 10.814 4.933 -9.521 1.00 83.62 96 TRP A C 1
ATOM 720 O O . TRP A 1 96 ? 11.753 5.717 -9.686 1.00 83.62 96 TRP A O 1
ATOM 730 N N . GLN A 1 97 ? 9.616 5.146 -10.063 1.00 85.50 97 GLN A N 1
ATOM 731 C CA . GLN A 1 97 ? 9.315 6.297 -10.920 1.00 85.50 97 GLN A CA 1
ATOM 732 C C . GLN A 1 97 ? 8.403 7.291 -10.198 1.00 85.50 97 GLN A C 1
ATOM 734 O O . GLN A 1 97 ? 7.816 6.958 -9.185 1.00 85.50 97 GLN A O 1
ATOM 739 N N . GLN A 1 98 ? 8.279 8.523 -10.706 1.00 87.31 98 GLN A N 1
ATOM 740 C CA . GLN A 1 98 ? 7.265 9.502 -10.262 1.00 87.31 98 GLN A CA 1
ATOM 741 C C . GLN A 1 98 ? 7.157 9.719 -8.737 1.00 87.31 98 GLN A C 1
ATOM 743 O O . GLN A 1 98 ? 6.067 9.977 -8.230 1.00 87.31 98 GLN A O 1
ATOM 748 N N . LEU A 1 99 ? 8.281 9.665 -8.013 1.00 88.19 99 LEU A N 1
ATOM 749 C CA . LE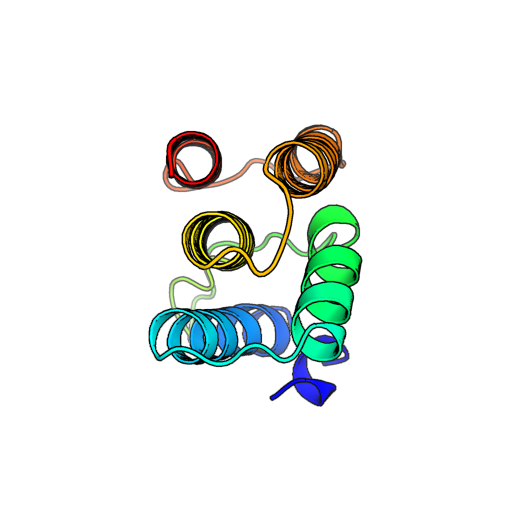U A 1 99 ? 8.325 9.850 -6.557 1.00 88.19 99 LEU A CA 1
ATOM 750 C C . LEU A 1 99 ? 7.468 8.830 -5.788 1.00 88.19 99 LEU A C 1
ATOM 752 O O . LEU A 1 99 ? 6.861 9.168 -4.771 1.00 88.19 99 LEU A O 1
ATOM 756 N N . GLU A 1 100 ? 7.383 7.583 -6.250 1.00 89.00 100 GLU A N 1
ATOM 757 C CA . GLU A 1 100 ? 6.642 6.528 -5.549 1.00 89.00 100 GLU A CA 1
ATOM 758 C C . GLU A 1 100 ? 7.142 6.308 -4.103 1.00 89.00 100 GLU A C 1
ATOM 760 O O . GLU A 1 100 ? 6.341 6.008 -3.217 1.00 89.00 100 GLU A O 1
ATOM 765 N N . GLU A 1 101 ? 8.418 6.585 -3.808 1.00 90.38 101 GLU A N 1
ATOM 766 C CA . GLU A 1 101 ? 8.963 6.646 -2.443 1.00 90.38 101 GLU A CA 1
ATOM 767 C C . GLU A 1 101 ? 8.239 7.656 -1.546 1.00 90.38 101 GLU A C 1
ATOM 769 O O . GLU A 1 101 ? 8.107 7.438 -0.340 1.00 90.38 101 GLU A O 1
ATOM 774 N N . ALA A 1 102 ? 7.736 8.756 -2.111 1.00 93.06 102 ALA A N 1
ATOM 775 C CA . ALA A 1 102 ? 7.025 9.770 -1.348 1.00 93.06 102 ALA A CA 1
ATOM 776 C C . ALA A 1 102 ? 5.699 9.222 -0.806 1.00 93.06 102 ALA A C 1
ATOM 778 O O . ALA A 1 102 ? 5.276 9.628 0.273 1.00 93.06 102 ALA A O 1
ATOM 779 N N . ARG A 1 103 ? 5.073 8.259 -1.498 1.00 94.06 103 ARG A N 1
ATOM 780 C CA . ARG A 1 103 ? 3.857 7.584 -1.011 1.00 94.06 103 ARG A CA 1
ATOM 781 C C . ARG A 1 103 ? 4.145 6.694 0.190 1.00 94.06 103 ARG A C 1
ATOM 783 O O . ARG A 1 103 ? 3.349 6.670 1.120 1.00 94.06 103 ARG A O 1
ATOM 790 N N . ILE A 1 104 ? 5.318 6.060 0.234 1.00 94.75 104 ILE A N 1
ATOM 791 C CA . ILE A 1 104 ? 5.780 5.363 1.442 1.00 94.75 104 ILE A CA 1
ATOM 792 C C . ILE A 1 104 ? 5.978 6.360 2.589 1.00 94.75 104 ILE A C 1
ATOM 794 O O . ILE A 1 104 ? 5.546 6.095 3.706 1.00 94.75 104 ILE A O 1
ATOM 798 N N . GLY A 1 105 ? 6.578 7.521 2.310 1.00 95.06 105 GLY A N 1
ATOM 799 C CA . GLY A 1 105 ? 6.712 8.595 3.294 1.00 95.06 105 GLY A CA 1
ATOM 800 C C . GLY A 1 105 ? 5.367 9.054 3.863 1.00 95.06 105 GLY A C 1
ATOM 801 O O . GLY A 1 105 ? 5.246 9.199 5.074 1.00 95.06 105 GLY A O 1
ATOM 802 N N . VAL A 1 106 ? 4.349 9.226 3.014 1.00 94.62 106 VAL A N 1
ATOM 803 C CA . VAL A 1 106 ? 2.984 9.576 3.446 1.00 94.62 106 VAL A CA 1
ATOM 804 C C . VAL A 1 106 ? 2.377 8.476 4.315 1.00 94.62 106 VAL A C 1
ATOM 806 O O . VAL A 1 106 ? 1.876 8.785 5.386 1.00 94.62 106 VAL A O 1
ATOM 809 N N . ALA A 1 107 ? 2.492 7.207 3.917 1.00 95.50 107 ALA A N 1
ATOM 810 C CA . ALA A 1 107 ? 1.948 6.082 4.679 1.00 95.50 107 ALA A CA 1
ATOM 811 C C . ALA A 1 107 ? 2.550 5.932 6.090 1.00 95.50 107 ALA A C 1
ATOM 813 O O . ALA A 1 107 ? 1.908 5.372 6.969 1.00 95.50 107 ALA A O 1
ATOM 814 N N . ILE A 1 108 ? 3.775 6.419 6.317 1.00 93.69 108 ILE A N 1
ATOM 815 C CA . ILE A 1 108 ? 4.415 6.442 7.647 1.00 93.69 108 ILE A CA 1
ATOM 816 C C . ILE A 1 108 ? 3.825 7.542 8.547 1.00 93.69 108 ILE A C 1
ATOM 818 O O . ILE A 1 108 ? 3.952 7.467 9.768 1.00 93.69 108 ILE A O 1
ATOM 822 N N . LEU A 1 109 ? 3.240 8.583 7.953 1.00 90.19 109 LEU A N 1
ATOM 823 C CA . LEU A 1 109 ? 2.722 9.755 8.659 1.00 90.19 109 LEU A CA 1
ATOM 824 C C . LEU A 1 109 ? 1.217 9.681 8.960 1.00 90.19 109 LEU A C 1
ATOM 826 O O . LEU A 1 109 ? 0.731 10.565 9.668 1.00 90.19 109 LEU A O 1
ATOM 830 N N . GLU A 1 110 ? 0.501 8.694 8.411 1.00 77.62 110 GLU A N 1
ATOM 831 C CA . GLU A 1 110 ? -0.913 8.421 8.728 1.00 77.62 110 GLU A CA 1
ATOM 832 C C . GLU A 1 110 ? -1.079 7.711 10.078 1.00 77.62 110 GLU A C 1
ATOM 834 O O . GLU A 1 110 ? -2.016 8.099 10.814 1.00 77.62 110 GLU A O 1
#

Solvent-accessible surface area (backbone atoms only — not comparable to full-atom values): 6076 Å² total; per-residue (Å²): 98,76,72,30,66,74,44,92,51,56,58,46,29,19,51,31,36,47,54,51,33,54,41,38,73,73,68,54,72,62,58,70,60,49,52,52,51,62,54,44,52,43,68,58,68,73,60,65,42,68,41,98,87,80,38,75,41,39,37,60,35,27,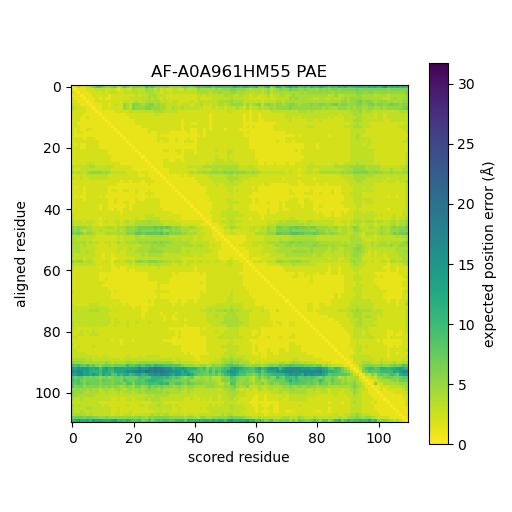46,26,46,29,42,14,46,31,33,61,67,65,69,41,53,67,69,57,43,50,53,44,52,50,42,39,72,71,37,82,65,76,82,79,55,94,63,37,66,55,37,46,56,50,28,74,73,85

Radius of gyration: 12.73 Å; Cα contacts (8 Å, |Δi|>4): 141; chains: 1; bounding box: 31×24×37 Å

Foldseek 3Di:
DLVLLVPPDLLSNLVVLLVVLVCLLVPDLPLVSVVSLLVSQLVDAPQDQADPVPGGSLSLLSSLSSLLSCCVSVSDPLVSSVVSLVSNVVHDHDDHPDPSVVSNVVSNVD

Secondary structure (DSSP, 8-state):
-GGGGG-SSHHHHHHHHHHHHHHHHTT---HHHHHHHHHHHHH------EETTTEE--HHHHHHHHHHHHHHTTSS-HHHHHHHHHHHHHS--S---TTHHHHHHHHHH-